Protein AF-A0A388Q684-F1 (afdb_monomer_lite)

Foldseek 3Di:
DVVVLVVVCVVCVVVPDQRADEDEDAAPDCVQQVDADPVRHGPNDDPDDPVPHHYPVNVVVQVVVCVVVSHRYHYPDPVSVVLVVCCVPPVPVSVVVVLVVLCPDDPRPSVDPPPPPDDPDDDDDDDDDDDDD

Radius of gyration: 22.92 Å; chains: 1; bounding box: 48×56×53 Å

Sequence (133 aa):
MQGFLESLRIELLEEGVNVMWVSPGFVASNIRNTALSADGSAQTETPLNESKLMSAEECARRILKAIAQRKRTVIMTTQGKLTVWMNKFFPGWVDRQVYKHFANEADSPLKKSTITTNDQQTNTPSYIFSRRV

pLDDT: mean 72.95, std 19.44, range [30.12, 96.0]

Secondary structure (DSSP, 8-state):
-HHHHHHHHHHTGGGTPPP-EEE--SEE-GGGTTPBPTTS-B--S-SS-GGGPEEHHHHHHHHHHHHHTT-SEEE--HHHHHHHHHHHH-HHHHHHHHHHHHHTSTT-TTS----------------------

Structure (mmCIF, N/CA/C/O backbone):
data_AF-A0A388Q684-F1
#
_entry.id   AF-A0A388Q684-F1
#
loop_
_atom_site.group_PDB
_atom_site.id
_atom_site.type_symbol
_atom_site.label_atom_id
_atom_site.label_alt_id
_atom_site.label_comp_id
_atom_site.label_asym_id
_atom_site.label_entity_id
_atom_site.label_seq_id
_atom_site.pdbx_PDB_ins_code
_atom_site.Cartn_x
_atom_site.Cartn_y
_atom_site.Cartn_z
_atom_site.occupancy
_atom_site.B_iso_or_equiv
_atom_site.auth_seq_id
_atom_site.auth_comp_id
_atom_site.auth_asym_id
_atom_site.auth_atom_id
_atom_site.pdbx_PDB_model_num
ATOM 1 N N . MET A 1 1 ? 3.019 -11.690 3.869 1.00 75.12 1 MET A N 1
ATOM 2 C CA . MET A 1 1 ? 2.859 -10.456 4.676 1.00 75.12 1 MET A CA 1
ATOM 3 C C . MET A 1 1 ? 1.408 -10.105 4.972 1.00 75.12 1 MET A C 1
ATOM 5 O O . MET A 1 1 ? 1.124 -9.794 6.116 1.00 75.12 1 MET A O 1
ATOM 9 N N . GLN A 1 2 ? 0.478 -10.204 4.013 1.00 84.38 2 GLN A N 1
ATOM 10 C CA . GLN A 1 2 ? -0.927 -9.836 4.250 1.00 84.38 2 GLN A CA 1
ATOM 11 C C . GLN A 1 2 ? -1.591 -10.598 5.415 1.00 84.38 2 GLN A C 1
ATOM 13 O O . GLN A 1 2 ? -2.204 -9.962 6.258 1.00 84.38 2 GLN A O 1
ATOM 18 N N . GLY A 1 3 ? -1.419 -11.923 5.515 1.00 89.38 3 GLY A N 1
ATOM 19 C CA . GLY A 1 3 ? -2.030 -12.718 6.595 1.00 89.38 3 GLY A CA 1
ATOM 20 C C . GLY A 1 3 ? -1.621 -12.278 8.006 1.00 89.38 3 GLY A C 1
ATOM 21 O O . GLY A 1 3 ? -2.477 -12.120 8.864 1.00 89.38 3 GLY A O 1
ATOM 22 N N . PHE A 1 4 ? -0.335 -11.983 8.219 1.00 93.19 4 PHE A N 1
ATOM 23 C CA . PHE A 1 4 ? 0.166 -11.472 9.500 1.00 93.19 4 PHE A CA 1
ATOM 24 C C . PHE A 1 4 ? -0.487 -10.137 9.888 1.00 93.19 4 PHE A C 1
ATOM 26 O O . PHE A 1 4 ? -0.955 -9.974 11.009 1.00 93.19 4 PHE A O 1
ATOM 33 N N . LEU A 1 5 ? -0.569 -9.198 8.939 1.00 93.38 5 LEU A N 1
ATOM 34 C CA . LEU A 1 5 ? -1.172 -7.886 9.184 1.00 93.38 5 LEU A CA 1
ATOM 35 C C . LEU A 1 5 ? -2.682 -7.972 9.428 1.00 93.38 5 LEU A C 1
ATOM 37 O O . LEU A 1 5 ? -3.230 -7.140 10.143 1.00 93.38 5 LEU A O 1
ATOM 41 N N . GLU A 1 6 ? -3.359 -8.967 8.854 1.00 91.44 6 GLU A N 1
ATOM 42 C CA . GLU A 1 6 ? -4.771 -9.212 9.145 1.00 91.44 6 GLU A CA 1
ATOM 43 C C . GLU A 1 6 ? -4.994 -9.744 10.553 1.00 91.44 6 GLU A C 1
ATOM 45 O O . GLU A 1 6 ? -5.899 -9.250 11.222 1.00 91.44 6 GLU A O 1
ATOM 50 N N . SER A 1 7 ? -4.167 -10.685 11.017 1.00 94.69 7 SER A N 1
ATOM 51 C CA . SER A 1 7 ? -4.227 -11.173 12.398 1.00 94.69 7 SER A CA 1
ATOM 52 C C . SER A 1 7 ? -3.968 -10.043 13.394 1.00 94.69 7 SER A C 1
ATOM 54 O O . SER A 1 7 ? -4.812 -9.779 14.245 1.00 94.69 7 SER A O 1
ATOM 56 N N . LEU A 1 8 ? -2.880 -9.287 13.203 1.00 94.19 8 LEU A N 1
ATOM 57 C CA . LEU A 1 8 ? -2.513 -8.167 14.077 1.00 94.19 8 LEU A CA 1
ATOM 58 C C . LEU A 1 8 ? -3.618 -7.101 14.159 1.00 94.19 8 LEU A C 1
ATOM 60 O O . LEU A 1 8 ? -3.862 -6.504 15.202 1.00 94.19 8 LEU A O 1
ATOM 64 N N . ARG A 1 9 ? -4.325 -6.857 13.053 1.00 93.75 9 ARG A N 1
ATOM 65 C CA . ARG A 1 9 ? -5.438 -5.903 13.020 1.00 93.75 9 ARG A CA 1
ATOM 66 C C . ARG A 1 9 ? -6.650 -6.375 13.827 1.00 93.75 9 ARG A C 1
ATOM 68 O O . ARG A 1 9 ? -7.402 -5.532 14.303 1.00 93.75 9 ARG A O 1
ATOM 75 N N . ILE A 1 10 ? -6.881 -7.685 13.913 1.00 93.38 10 ILE A N 1
ATOM 76 C CA . ILE A 1 10 ? -7.950 -8.252 14.743 1.00 93.38 10 ILE A CA 1
ATOM 77 C C . ILE A 1 10 ? -7.553 -8.206 16.218 1.00 93.38 10 ILE A C 1
ATOM 79 O O . ILE A 1 10 ? -8.378 -7.818 17.037 1.00 93.38 10 ILE A O 1
ATOM 83 N N . GLU A 1 11 ? -6.298 -8.524 16.538 1.00 96.00 11 GLU A N 1
ATOM 84 C CA . GLU A 1 11 ? -5.767 -8.436 17.905 1.00 96.00 11 GLU A CA 1
ATOM 85 C C . GLU A 1 11 ? -5.900 -7.016 18.476 1.00 96.00 11 GLU A C 1
ATOM 87 O O . GLU A 1 11 ? -6.347 -6.847 19.604 1.00 96.00 11 GLU A O 1
ATOM 92 N N . LEU A 1 12 ? -5.616 -5.993 17.666 1.00 95.44 12 LEU A N 1
ATOM 93 C CA . LEU A 1 12 ? -5.642 -4.587 18.083 1.00 95.44 12 LEU A CA 1
ATOM 94 C C . LEU A 1 12 ? -6.997 -3.878 17.872 1.00 95.44 12 LEU A C 1
ATOM 96 O O . LEU A 1 12 ? -7.066 -2.648 17.961 1.00 95.44 12 LEU A O 1
ATOM 100 N N . LEU A 1 13 ? -8.071 -4.611 17.547 1.00 90.88 13 LEU A N 1
ATOM 101 C CA . LEU A 1 13 ? -9.359 -4.022 17.149 1.00 90.88 13 LEU A CA 1
ATOM 102 C C . LEU A 1 13 ? -9.961 -3.121 18.241 1.00 90.88 13 LEU A C 1
ATOM 104 O O . LEU A 1 13 ? -10.449 -2.032 17.935 1.00 90.88 13 LEU A O 1
ATOM 108 N N . GLU A 1 14 ? -9.875 -3.554 19.498 1.00 93.50 14 GLU A N 1
ATOM 109 C CA . GLU A 1 14 ? -10.429 -2.847 20.662 1.00 93.50 14 GLU A CA 1
ATOM 110 C C . GLU A 1 14 ? -9.474 -1.777 21.227 1.00 93.50 14 GLU A C 1
ATOM 112 O O . GLU A 1 14 ? -9.883 -0.908 21.992 1.00 93.50 14 GLU A O 1
ATOM 117 N N . GLU A 1 15 ? -8.202 -1.778 20.814 1.00 94.69 15 GLU A N 1
ATOM 118 C CA . GLU A 1 15 ? -7.180 -0.830 21.291 1.00 94.69 15 GLU A CA 1
ATOM 119 C C . GLU A 1 15 ? -7.192 0.503 20.521 1.00 94.69 15 GLU A C 1
ATOM 121 O O . GLU A 1 15 ? -6.416 1.419 20.797 1.00 94.69 15 GLU A O 1
ATOM 126 N N . GLY A 1 16 ? -8.056 0.630 19.510 1.00 90.38 16 GLY A N 1
ATOM 127 C CA . GLY A 1 16 ? -8.165 1.837 18.690 1.00 90.38 16 GLY A CA 1
ATOM 128 C C . GLY A 1 16 ? -6.975 2.077 17.750 1.00 90.38 16 GLY A C 1
ATOM 129 O O . GLY A 1 16 ? -6.916 3.137 17.106 1.00 90.38 16 GLY A O 1
ATOM 130 N N . VAL A 1 17 ? -6.062 1.108 17.625 1.00 94.12 17 VAL A N 1
ATOM 131 C CA . VAL A 1 17 ? -4.884 1.155 16.748 1.00 94.12 17 VAL A CA 1
ATOM 132 C C . VAL A 1 17 ? -5.277 0.816 15.307 1.00 94.12 17 VAL A C 1
ATOM 134 O O . VAL A 1 17 ? -5.986 -0.150 15.032 1.00 94.12 17 VAL A O 1
ATOM 137 N N . ASN A 1 18 ? -4.808 1.615 14.343 1.00 94.50 18 ASN A N 1
ATOM 138 C CA . ASN A 1 18 ? -5.039 1.356 12.923 1.00 94.50 18 ASN A CA 1
ATOM 139 C C . ASN A 1 18 ? -3.835 0.649 12.294 1.00 94.50 18 ASN A C 1
ATOM 141 O O . ASN A 1 18 ? -2.759 1.228 12.174 1.00 94.50 18 ASN A O 1
ATOM 145 N N . VAL A 1 19 ? -4.049 -0.581 11.833 1.00 94.38 19 VAL A N 1
ATOM 146 C CA . VAL A 1 19 ? -3.077 -1.318 11.020 1.00 94.38 19 VAL A CA 1
ATOM 147 C C . VAL A 1 19 ? -3.438 -1.142 9.545 1.00 94.38 19 VAL A C 1
ATOM 149 O O . VAL A 1 19 ? 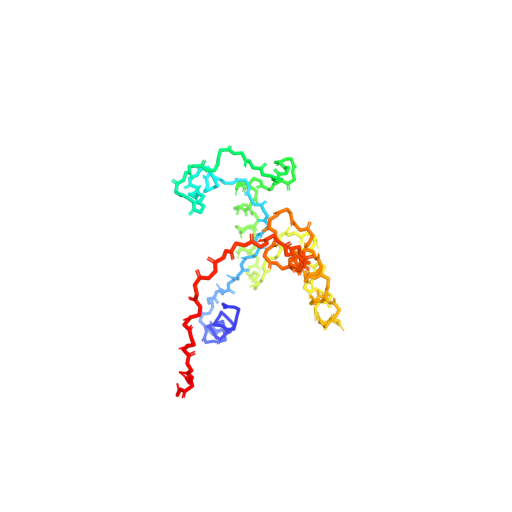-4.515 -1.557 9.107 1.00 94.38 19 VAL A O 1
ATOM 152 N N . MET A 1 20 ? -2.534 -0.529 8.780 1.00 93.88 20 MET A N 1
ATOM 153 C CA . MET A 1 20 ? -2.690 -0.275 7.347 1.00 93.88 20 MET A CA 1
ATOM 154 C C . MET A 1 20 ? -1.516 -0.872 6.574 1.00 93.88 20 MET A C 1
ATOM 156 O O . MET A 1 20 ? -0.363 -0.649 6.938 1.00 93.88 20 MET A O 1
ATOM 160 N N . TRP A 1 21 ? -1.790 -1.548 5.454 1.00 92.75 21 TRP A N 1
ATOM 161 C CA . TRP A 1 21 ? -0.745 -1.884 4.484 1.00 92.75 21 TRP A CA 1
ATOM 162 C C . TRP A 1 21 ? -0.881 -1.081 3.196 1.00 92.75 21 TRP A C 1
ATOM 164 O O . TRP A 1 21 ? -1.979 -0.761 2.721 1.00 92.75 21 TRP A O 1
ATOM 174 N N . VAL A 1 22 ? 0.273 -0.781 2.610 1.00 91.31 22 VAL A N 1
ATOM 175 C CA . VAL A 1 22 ? 0.393 0.049 1.419 1.00 91.31 22 VAL A CA 1
ATOM 176 C C . VAL A 1 22 ? 1.115 -0.740 0.338 1.00 91.31 22 VAL A C 1
ATOM 178 O O . VAL A 1 22 ? 2.188 -1.290 0.563 1.00 91.31 22 VAL A O 1
ATOM 181 N N . SER A 1 23 ? 0.519 -0.776 -0.848 1.00 89.62 23 SER A N 1
ATOM 182 C CA . SER A 1 23 ? 1.082 -1.377 -2.055 1.00 89.62 23 SER A CA 1
ATOM 183 C C . SER A 1 23 ? 1.247 -0.275 -3.107 1.00 89.62 23 SER A C 1
ATOM 185 O O . SER A 1 23 ? 0.331 -0.039 -3.913 1.00 89.62 23 SER A O 1
ATOM 187 N N . PRO A 1 24 ? 2.363 0.478 -3.058 1.00 87.25 24 PRO A N 1
ATOM 188 C CA . PRO A 1 24 ? 2.665 1.475 -4.071 1.00 87.25 24 PRO A CA 1
ATOM 189 C C . PRO A 1 24 ? 3.030 0.793 -5.397 1.00 87.25 24 PRO A C 1
ATOM 191 O O . PRO A 1 24 ? 3.395 -0.380 -5.439 1.00 87.25 24 PRO A O 1
ATOM 194 N N . GLY A 1 25 ? 2.896 1.537 -6.495 1.00 81.50 25 GLY A N 1
ATOM 195 C CA . GLY A 1 25 ? 3.428 1.117 -7.792 1.00 81.50 25 GLY A CA 1
ATOM 196 C C . GLY A 1 25 ? 4.925 1.368 -7.902 1.00 81.50 25 GLY A C 1
ATOM 197 O O . GLY A 1 25 ? 5.616 1.555 -6.903 1.00 81.50 25 GLY A O 1
ATOM 198 N N . PHE A 1 26 ? 5.419 1.460 -9.135 1.00 81.06 26 PHE A N 1
ATOM 199 C CA . PHE A 1 26 ? 6.773 1.940 -9.362 1.00 81.06 26 PHE A CA 1
ATOM 200 C C . PHE A 1 26 ? 6.893 3.410 -8.920 1.00 81.06 26 PHE A C 1
ATOM 202 O O . PHE A 1 26 ? 6.277 4.306 -9.500 1.00 81.06 26 PHE A O 1
ATOM 209 N N . VAL A 1 27 ? 7.680 3.634 -7.867 1.00 81.56 27 VAL A N 1
ATOM 210 C CA . VAL A 1 27 ? 8.023 4.964 -7.349 1.00 81.56 27 VAL A CA 1
ATOM 211 C C . VAL A 1 27 ? 9.402 5.353 -7.876 1.00 81.56 27 VAL A C 1
ATOM 213 O O . VAL A 1 27 ? 10.296 4.506 -7.921 1.00 81.56 27 VAL A O 1
ATOM 216 N N . ALA A 1 28 ? 9.571 6.603 -8.294 1.00 78.00 28 ALA A N 1
ATOM 217 C CA . ALA A 1 28 ? 10.868 7.197 -8.587 1.00 78.00 28 ALA A CA 1
ATOM 218 C C . ALA A 1 28 ? 11.565 7.507 -7.253 1.00 78.00 28 ALA A C 1
ATOM 220 O O . ALA A 1 28 ? 11.307 8.533 -6.628 1.00 78.00 28 ALA A O 1
ATOM 221 N N . SER A 1 29 ? 12.379 6.570 -6.765 1.00 74.00 29 SER A N 1
ATOM 222 C CA . SER A 1 29 ? 13.218 6.755 -5.579 1.00 74.00 29 SER A CA 1
ATOM 223 C C . SER A 1 29 ? 14.672 6.423 -5.901 1.00 74.00 29 SER A C 1
ATOM 225 O O . SER A 1 29 ? 14.954 5.644 -6.814 1.00 74.00 29 SER A O 1
ATOM 227 N N . ASN A 1 30 ? 15.596 6.979 -5.113 1.00 69.19 30 ASN A N 1
ATOM 228 C CA . ASN A 1 30 ? 17.038 6.811 -5.318 1.00 69.19 30 ASN A CA 1
ATOM 229 C C . ASN A 1 30 ? 17.539 5.367 -5.093 1.00 69.19 30 ASN A C 1
ATOM 231 O O . ASN A 1 30 ? 18.678 5.048 -5.408 1.00 69.19 30 ASN A O 1
ATOM 235 N N . ILE A 1 31 ? 16.686 4.468 -4.584 1.00 66.81 31 ILE A N 1
ATOM 236 C CA . ILE A 1 31 ? 17.051 3.078 -4.267 1.00 66.81 31 ILE A CA 1
ATOM 237 C C . ILE A 1 31 ? 17.527 2.304 -5.505 1.00 66.81 31 ILE A C 1
ATOM 239 O O . ILE A 1 31 ? 18.348 1.403 -5.376 1.00 66.81 31 ILE A O 1
ATOM 243 N N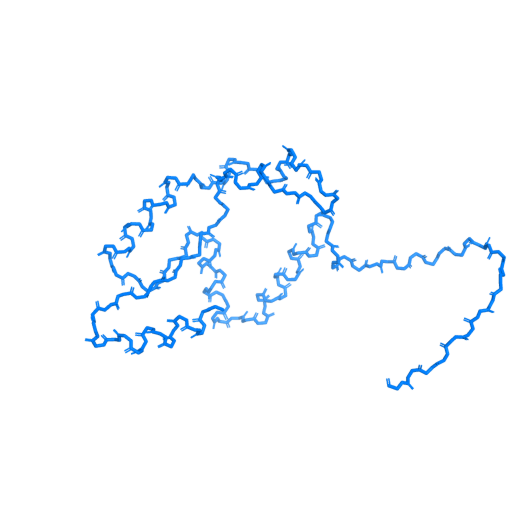 . ARG A 1 32 ? 17.042 2.655 -6.703 1.00 57.81 32 ARG A N 1
ATOM 244 C CA . ARG A 1 32 ? 17.413 1.966 -7.951 1.00 57.81 32 ARG A CA 1
ATOM 245 C C . ARG A 1 32 ? 18.791 2.354 -8.476 1.00 57.81 32 ARG A C 1
ATOM 247 O O . ARG A 1 32 ? 19.454 1.500 -9.036 1.00 57.81 32 ARG A O 1
ATOM 254 N N . ASN A 1 33 ? 19.232 3.585 -8.224 1.00 56.66 33 ASN A N 1
ATOM 255 C CA . ASN A 1 33 ? 20.580 4.044 -8.569 1.00 56.66 33 ASN A CA 1
ATOM 256 C C . ASN A 1 33 ? 21.646 3.399 -7.662 1.00 56.66 33 ASN A C 1
ATOM 258 O O . ASN A 1 33 ? 22.797 3.220 -8.034 1.00 56.66 33 ASN A O 1
ATOM 262 N N . THR A 1 34 ? 21.242 3.011 -6.451 1.00 57.91 34 THR A N 1
ATOM 263 C CA . THR A 1 34 ? 22.092 2.301 -5.487 1.00 57.91 34 THR A CA 1
ATOM 264 C C . THR A 1 34 ? 21.924 0.781 -5.530 1.00 57.91 34 THR A C 1
ATOM 266 O O . THR A 1 34 ? 22.569 0.081 -4.753 1.00 57.91 34 THR A O 1
ATOM 269 N N . ALA A 1 35 ? 21.024 0.260 -6.372 1.00 58.94 35 ALA A N 1
ATOM 270 C CA . ALA A 1 35 ? 20.808 -1.173 -6.486 1.00 58.94 35 ALA A CA 1
ATOM 271 C C . ALA A 1 35 ? 21.967 -1.789 -7.274 1.00 58.94 35 ALA A C 1
ATOM 273 O O . ALA A 1 35 ? 22.251 -1.395 -8.404 1.00 58.94 35 ALA A O 1
ATOM 274 N N . LEU A 1 36 ? 22.636 -2.749 -6.644 1.00 57.81 36 LEU A N 1
ATOM 275 C CA . LEU A 1 36 ? 23.680 -3.529 -7.286 1.00 57.81 36 LEU A CA 1
ATOM 276 C C . LEU A 1 36 ? 23.033 -4.531 -8.246 1.00 57.81 36 LEU A C 1
ATOM 278 O O . LEU A 1 36 ? 22.071 -5.217 -7.887 1.00 57.81 36 LEU A O 1
ATOM 282 N N . SER A 1 37 ? 23.572 -4.611 -9.454 1.00 61.88 37 SER A N 1
ATOM 283 C CA . SER A 1 37 ? 23.265 -5.641 -10.439 1.00 61.88 37 SER A CA 1
ATOM 284 C C . SER A 1 37 ? 23.721 -7.017 -9.950 1.00 61.88 37 SER A C 1
ATOM 286 O O . SER A 1 37 ? 24.429 -7.141 -8.949 1.00 61.88 37 SER A O 1
ATOM 288 N N . ALA A 1 38 ? 23.306 -8.081 -10.643 1.00 62.84 38 ALA A N 1
ATOM 289 C CA . ALA A 1 38 ? 23.650 -9.459 -10.274 1.00 62.84 38 ALA A CA 1
ATOM 290 C C . ALA A 1 38 ? 25.172 -9.719 -10.204 1.00 62.84 38 ALA A C 1
ATOM 292 O O . ALA A 1 38 ? 25.608 -10.661 -9.547 1.00 62.84 38 ALA A O 1
ATOM 293 N N . ASP A 1 39 ? 25.966 -8.873 -10.859 1.00 65.19 39 ASP A N 1
ATOM 294 C CA . ASP A 1 39 ? 27.428 -8.871 -10.883 1.00 65.19 39 ASP A CA 1
ATOM 295 C C . ASP A 1 39 ? 28.069 -7.880 -9.887 1.00 65.19 39 ASP A C 1
ATOM 297 O O . ASP A 1 39 ? 29.292 -7.761 -9.834 1.00 65.19 39 ASP A O 1
ATOM 301 N N . GLY A 1 40 ? 27.272 -7.168 -9.083 1.00 61.59 40 GLY A N 1
ATOM 302 C CA . GLY A 1 40 ? 27.757 -6.153 -8.148 1.00 61.59 40 GLY A CA 1
ATOM 303 C C . GLY A 1 40 ? 28.095 -4.803 -8.792 1.00 61.59 40 GLY A C 1
ATOM 304 O O . GLY A 1 40 ? 28.605 -3.925 -8.098 1.00 61.59 40 GLY A O 1
ATOM 305 N N . SER A 1 41 ? 27.826 -4.609 -10.087 1.00 63.16 41 SER A N 1
ATOM 306 C CA . SER A 1 41 ? 27.960 -3.303 -10.741 1.00 63.16 41 SER A CA 1
ATOM 307 C C . SER A 1 41 ? 26.763 -2.399 -10.416 1.00 63.16 41 SER A C 1
ATOM 309 O O . SER A 1 41 ? 25.679 -2.876 -10.082 1.00 63.16 41 SER A O 1
ATOM 311 N N . ALA A 1 42 ? 26.941 -1.077 -10.451 1.00 59.53 42 ALA A N 1
ATOM 312 C CA . ALA A 1 42 ? 25.817 -0.156 -10.297 1.00 59.53 42 ALA A CA 1
ATOM 313 C C . ALA A 1 42 ? 24.933 -0.222 -11.552 1.00 59.53 42 ALA A C 1
ATOM 315 O O . ALA A 1 42 ? 25.426 -0.047 -12.667 1.00 59.53 42 ALA A O 1
ATOM 316 N N . GLN A 1 43 ? 23.632 -0.462 -11.381 1.00 57.22 43 GLN A N 1
ATOM 317 C CA . GLN A 1 43 ? 22.683 -0.443 -12.492 1.00 57.22 43 GLN A CA 1
ATOM 318 C C . GLN A 1 43 ? 22.427 1.013 -12.925 1.00 57.22 43 GLN A C 1
ATOM 320 O O . GLN A 1 43 ? 21.573 1.695 -12.364 1.00 57.22 43 GLN A O 1
ATOM 325 N N . THR A 1 44 ? 23.183 1.501 -13.912 1.00 53.28 44 THR A N 1
ATOM 326 C CA . THR A 1 44 ? 23.170 2.921 -14.323 1.00 53.28 44 THR A CA 1
ATOM 327 C C . THR A 1 44 ? 21.937 3.319 -15.142 1.00 53.28 44 THR A C 1
ATOM 329 O O . THR A 1 44 ? 21.543 4.482 -15.104 1.00 53.28 44 THR A O 1
ATOM 332 N N . GLU A 1 45 ? 21.299 2.389 -15.866 1.00 53.59 45 GLU A N 1
ATOM 333 C CA . GLU A 1 45 ? 20.148 2.707 -16.726 1.00 53.59 45 GLU A CA 1
ATOM 334 C C . GLU A 1 45 ? 18.882 1.918 -16.374 1.00 53.59 45 GLU A C 1
ATOM 336 O O . GLU A 1 45 ? 18.876 0.688 -16.238 1.00 53.59 45 GLU A O 1
ATOM 341 N N . THR A 1 46 ? 17.781 2.660 -16.231 1.00 53.09 46 THR A N 1
ATOM 342 C CA . THR A 1 46 ? 16.463 2.127 -15.893 1.00 53.09 46 THR A CA 1
ATOM 343 C C . THR A 1 46 ? 15.771 1.612 -17.165 1.00 53.09 46 THR A C 1
ATOM 345 O O . THR A 1 46 ? 15.437 2.415 -18.033 1.00 53.09 46 THR A O 1
ATOM 348 N N . PRO A 1 47 ? 15.430 0.313 -17.286 1.00 54.78 47 PRO A N 1
ATOM 349 C CA . PRO A 1 47 ? 14.642 -0.186 -18.422 1.00 54.78 47 PRO A CA 1
ATOM 350 C C . PRO A 1 47 ? 13.169 0.272 -18.378 1.00 54.78 47 PRO A C 1
ATOM 352 O O . PRO A 1 47 ? 12.406 0.051 -19.319 1.00 54.78 47 PRO A O 1
ATOM 355 N N . LEU A 1 48 ? 12.741 0.904 -17.278 1.00 58.41 48 LEU A N 1
ATOM 356 C CA . LEU A 1 48 ? 11.401 1.459 -17.114 1.00 58.41 48 LEU A CA 1
ATOM 357 C C . LEU A 1 48 ? 11.351 2.924 -17.540 1.00 58.41 48 LEU A C 1
ATOM 359 O O . LEU A 1 48 ? 12.167 3.740 -17.131 1.00 58.41 48 LEU A O 1
ATOM 363 N N . ASN A 1 49 ? 10.306 3.267 -18.289 1.00 61.03 49 ASN A N 1
ATOM 364 C CA . ASN A 1 49 ? 10.045 4.636 -18.707 1.00 61.03 49 ASN A CA 1
ATOM 365 C C . ASN A 1 49 ? 9.729 5.527 -17.489 1.00 61.03 49 ASN A C 1
ATOM 367 O O . ASN A 1 49 ? 8.648 5.422 -16.899 1.00 61.03 49 ASN A O 1
ATOM 371 N N . GLU A 1 50 ? 10.666 6.408 -17.134 1.00 62.47 50 GLU A N 1
ATOM 372 C CA . GLU A 1 50 ? 10.596 7.269 -15.946 1.00 62.47 50 GLU A CA 1
ATOM 373 C C . GLU A 1 50 ? 9.356 8.171 -15.918 1.00 62.47 50 GLU A C 1
ATOM 375 O O . GLU A 1 50 ? 8.811 8.437 -14.848 1.00 62.47 50 GLU A O 1
ATOM 380 N N . SER A 1 51 ? 8.819 8.539 -17.088 1.00 62.44 51 SER A N 1
ATOM 381 C CA . SER A 1 51 ? 7.592 9.344 -17.203 1.00 62.44 51 SER A CA 1
ATOM 382 C C . SER A 1 51 ? 6.340 8.677 -16.613 1.00 62.44 51 SER A C 1
ATOM 384 O O . SER A 1 51 ? 5.344 9.349 -16.350 1.00 62.44 51 SER A O 1
ATOM 386 N N . LYS A 1 52 ? 6.366 7.354 -16.394 1.00 67.94 52 LYS A N 1
ATOM 387 C CA . LYS A 1 52 ? 5.255 6.588 -15.803 1.00 67.94 52 LYS A CA 1
ATOM 388 C C . LYS A 1 52 ? 5.416 6.344 -14.300 1.00 67.94 52 LYS A C 1
ATOM 390 O O . LYS A 1 52 ? 4.549 5.707 -13.697 1.00 67.94 52 LYS A O 1
ATOM 395 N N . LEU A 1 53 ? 6.510 6.809 -13.696 1.00 75.88 53 LEU A N 1
ATOM 396 C CA . LEU A 1 53 ? 6.797 6.608 -12.279 1.00 75.88 53 LEU A CA 1
ATOM 397 C C . LEU A 1 53 ? 6.078 7.649 -11.415 1.00 75.88 53 LEU A C 1
ATOM 399 O O . LEU A 1 53 ? 5.959 8.818 -11.768 1.00 75.88 53 LEU A O 1
ATOM 403 N N . MET A 1 54 ? 5.608 7.223 -10.243 1.00 84.12 54 MET A N 1
ATOM 404 C CA . MET A 1 54 ? 5.093 8.143 -9.227 1.00 84.12 54 MET A CA 1
ATOM 405 C C . MET A 1 54 ? 6.263 8.764 -8.464 1.00 84.12 54 MET A C 1
ATOM 407 O O . MET A 1 54 ? 7.166 8.033 -8.063 1.00 84.12 54 MET A O 1
ATOM 411 N N . SER A 1 55 ? 6.243 10.071 -8.203 1.00 86.81 55 SER A N 1
ATOM 412 C CA . SER A 1 55 ? 7.258 10.682 -7.336 1.00 86.81 55 SER A CA 1
ATOM 413 C C . SER A 1 55 ? 7.148 10.163 -5.894 1.00 86.81 55 SER A C 1
ATOM 415 O O . SER A 1 55 ? 6.076 9.731 -5.444 1.00 86.81 55 SER A O 1
ATOM 417 N N . ALA A 1 56 ? 8.254 10.195 -5.152 1.00 87.75 56 ALA A N 1
ATOM 418 C CA . ALA A 1 56 ? 8.266 9.788 -3.749 1.00 87.75 56 ALA A CA 1
ATOM 419 C C . ALA A 1 56 ? 7.352 10.678 -2.886 1.00 87.75 56 ALA A C 1
ATOM 421 O O . ALA A 1 56 ? 6.652 10.178 -2.004 1.00 87.75 56 ALA A O 1
ATOM 422 N N . GLU A 1 57 ? 7.286 11.973 -3.193 1.00 88.44 57 GLU A N 1
ATOM 423 C CA . GLU A 1 57 ? 6.449 12.965 -2.515 1.00 88.44 57 GLU A CA 1
ATOM 424 C C . GLU A 1 57 ? 4.962 12.654 -2.697 1.00 88.44 57 GLU A C 1
ATOM 426 O O . GLU A 1 57 ? 4.197 12.652 -1.730 1.00 88.44 57 GLU A O 1
ATOM 431 N N . GLU A 1 58 ? 4.535 12.332 -3.922 1.00 88.75 58 GLU A N 1
ATOM 432 C CA . GLU A 1 58 ? 3.142 11.969 -4.187 1.00 88.75 58 GLU A CA 1
ATOM 433 C C . GLU A 1 58 ? 2.772 10.643 -3.507 1.00 88.75 58 GLU A C 1
ATOM 435 O O . GLU A 1 58 ? 1.668 10.512 -2.965 1.00 88.75 58 GLU A O 1
ATOM 440 N N . CYS A 1 59 ? 3.694 9.675 -3.469 1.00 90.12 59 CYS A N 1
ATOM 441 C CA . CYS A 1 59 ? 3.516 8.441 -2.706 1.00 90.12 59 CYS A CA 1
ATOM 442 C C . CYS A 1 59 ? 3.302 8.747 -1.213 1.00 90.12 59 CYS A C 1
ATOM 444 O O . CYS A 1 59 ? 2.292 8.333 -0.635 1.00 90.12 59 CYS A O 1
ATOM 446 N N . ALA A 1 60 ? 4.183 9.549 -0.607 1.00 91.50 60 ALA A N 1
ATOM 447 C CA . ALA A 1 60 ? 4.095 9.946 0.797 1.00 91.50 60 ALA A CA 1
ATOM 448 C C . ALA A 1 60 ? 2.782 10.682 1.110 1.00 91.50 60 ALA A C 1
ATOM 450 O O . ALA A 1 60 ? 2.083 10.346 2.070 1.00 91.50 60 ALA A O 1
ATOM 451 N N . ARG A 1 61 ? 2.372 11.625 0.254 1.00 94.00 61 ARG A N 1
ATOM 452 C CA . ARG A 1 61 ? 1.116 12.373 0.407 1.00 94.00 61 ARG A CA 1
ATOM 453 C C . ARG A 1 61 ? -0.110 11.457 0.380 1.00 94.00 61 ARG A C 1
ATOM 455 O O . ARG A 1 61 ? -1.047 11.642 1.161 1.00 94.00 61 ARG A O 1
ATOM 462 N N . ARG A 1 62 ? -0.118 10.446 -0.495 1.00 93.00 62 ARG A N 1
ATOM 463 C CA . ARG A 1 62 ? -1.194 9.440 -0.554 1.00 93.00 62 ARG A CA 1
ATOM 464 C C . ARG A 1 62 ? -1.250 8.586 0.708 1.00 93.00 62 ARG A C 1
ATOM 466 O O . ARG A 1 62 ? -2.355 8.299 1.170 1.00 93.00 62 ARG A O 1
ATOM 473 N N . ILE A 1 63 ? -0.097 8.206 1.259 1.00 94.19 63 ILE A N 1
ATOM 474 C CA . ILE A 1 63 ? -0.009 7.453 2.519 1.00 94.19 63 ILE A CA 1
ATOM 475 C C . ILE A 1 63 ? -0.568 8.292 3.666 1.00 94.19 63 ILE A C 1
ATOM 477 O O . ILE A 1 63 ? -1.484 7.837 4.345 1.00 94.19 63 ILE A O 1
ATOM 481 N N . LEU A 1 64 ? -0.107 9.535 3.826 1.00 95.62 64 LEU A N 1
ATOM 482 C CA . LEU A 1 64 ? -0.584 10.447 4.873 1.00 95.62 64 LEU A CA 1
ATOM 483 C C . LEU A 1 64 ? -2.102 10.640 4.822 1.00 95.62 64 LEU A C 1
ATOM 485 O O . LEU A 1 64 ? -2.790 10.508 5.835 1.00 95.62 64 LEU A O 1
ATOM 489 N N . LYS A 1 65 ? -2.652 10.867 3.624 1.00 95.69 65 LYS A N 1
ATOM 490 C CA . LYS A 1 65 ? -4.104 10.974 3.439 1.00 95.69 65 LYS A CA 1
ATOM 491 C C . LYS A 1 65 ? -4.836 9.687 3.832 1.00 95.69 65 LYS A C 1
ATOM 493 O O . LYS A 1 65 ? -5.943 9.752 4.359 1.00 95.69 65 LYS A O 1
ATOM 498 N N . ALA A 1 66 ? -4.258 8.521 3.558 1.00 94.62 66 ALA A N 1
ATOM 499 C CA . ALA A 1 66 ? -4.864 7.242 3.907 1.00 94.62 66 ALA A CA 1
ATOM 500 C C . ALA A 1 66 ? -4.815 6.946 5.413 1.00 94.62 66 ALA A C 1
ATOM 502 O O . ALA A 1 66 ? -5.802 6.430 5.938 1.00 94.62 66 ALA A O 1
ATOM 503 N N . ILE A 1 67 ? -3.732 7.339 6.095 1.00 94.88 67 ILE A N 1
ATOM 504 C CA . ILE A 1 67 ? -3.606 7.279 7.559 1.00 94.88 67 ILE A CA 1
ATOM 505 C C . ILE A 1 67 ? -4.706 8.122 8.208 1.00 94.88 67 ILE A C 1
ATOM 507 O O . ILE A 1 67 ? -5.450 7.621 9.047 1.00 94.88 67 ILE A O 1
ATOM 511 N N . ALA A 1 68 ? -4.878 9.372 7.761 1.00 95.44 68 ALA A N 1
ATOM 512 C CA . ALA A 1 68 ? -5.925 10.261 8.273 1.00 95.44 68 ALA A CA 1
ATOM 513 C C . ALA A 1 68 ? -7.343 9.687 8.082 1.00 95.44 68 ALA A C 1
ATOM 515 O O . ALA A 1 68 ? -8.236 9.933 8.884 1.00 95.44 68 ALA A O 1
ATOM 516 N N . GLN A 1 69 ? -7.546 8.890 7.031 1.00 95.19 69 GLN A N 1
ATOM 517 C CA . GLN A 1 69 ? -8.811 8.214 6.729 1.00 95.19 69 GLN A CA 1
ATOM 518 C C . GLN A 1 69 ? -8.931 6.823 7.379 1.00 95.19 69 GLN A C 1
ATOM 520 O O . GLN A 1 69 ? -9.898 6.119 7.095 1.00 95.19 69 GLN A O 1
ATOM 525 N N . ARG A 1 70 ? -7.951 6.403 8.199 1.00 92.81 70 ARG A N 1
ATOM 526 C CA . ARG A 1 70 ? -7.854 5.071 8.828 1.00 92.81 70 ARG A CA 1
ATOM 527 C C . ARG A 1 70 ? -8.116 3.918 7.853 1.00 92.81 70 ARG A C 1
ATOM 529 O O . ARG A 1 70 ? -8.802 2.944 8.170 1.00 92.81 70 ARG A O 1
ATOM 536 N N . LYS A 1 71 ? -7.594 4.022 6.627 1.00 92.94 71 LYS A N 1
ATOM 537 C CA . LYS A 1 71 ? -7.795 2.970 5.622 1.00 92.94 71 LYS A CA 1
ATOM 538 C C . LYS A 1 71 ? -7.103 1.684 6.046 1.00 92.94 71 LYS A C 1
ATOM 540 O O . LYS A 1 71 ? -5.989 1.705 6.540 1.00 92.94 71 LYS A O 1
ATOM 545 N N . ARG A 1 72 ? -7.731 0.548 5.752 1.00 90.56 72 ARG A N 1
ATOM 546 C CA . ARG A 1 72 ? -7.108 -0.775 5.919 1.00 90.56 72 ARG A CA 1
ATOM 547 C C . ARG A 1 72 ? -6.035 -1.053 4.863 1.00 90.56 72 ARG A C 1
ATOM 549 O O . ARG A 1 72 ? -4.999 -1.639 5.158 1.00 90.56 72 ARG A O 1
ATOM 556 N N . THR A 1 73 ? -6.287 -0.634 3.625 1.00 90.06 73 THR A N 1
ATOM 557 C CA . THR A 1 73 ? -5.467 -1.005 2.467 1.00 90.06 73 THR A CA 1
ATOM 558 C C . THR A 1 73 ? -5.353 0.149 1.488 1.00 90.06 73 THR A C 1
ATOM 560 O O . THR A 1 73 ? -6.351 0.799 1.162 1.00 90.06 73 THR A O 1
ATOM 563 N N . VAL A 1 74 ? -4.152 0.361 0.952 1.00 90.75 74 VAL A N 1
ATOM 564 C CA . VAL A 1 74 ? -3.902 1.358 -0.092 1.00 90.75 74 VAL A CA 1
ATOM 565 C C . VAL A 1 74 ? -3.196 0.712 -1.274 1.00 90.75 74 VAL A C 1
ATOM 567 O O . VAL A 1 74 ? -2.007 0.422 -1.214 1.00 90.75 74 VAL A O 1
ATOM 570 N N . ILE A 1 75 ? -3.923 0.540 -2.378 1.00 87.19 75 ILE A N 1
ATOM 571 C CA . ILE A 1 75 ? -3.357 0.133 -3.670 1.00 87.19 75 ILE A CA 1
ATOM 572 C C . ILE A 1 75 ? -3.318 1.368 -4.564 1.00 87.19 75 ILE A C 1
ATOM 574 O O . ILE A 1 75 ? -4.360 1.962 -4.863 1.00 87.19 75 ILE A O 1
ATOM 578 N N . MET A 1 76 ? -2.118 1.799 -4.946 1.00 84.69 76 MET A N 1
ATOM 579 C CA . MET A 1 76 ? -1.932 3.120 -5.559 1.00 84.69 76 MET A CA 1
ATOM 580 C C . MET A 1 76 ? -2.001 3.130 -7.087 1.00 84.69 76 MET A C 1
ATOM 582 O O . MET A 1 76 ? -2.199 4.199 -7.668 1.00 84.69 76 MET A O 1
ATOM 586 N N . THR A 1 77 ? -1.868 1.971 -7.733 1.00 81.56 77 THR A N 1
ATOM 587 C CA . THR A 1 77 ? -1.933 1.836 -9.192 1.00 81.56 77 THR A CA 1
ATOM 588 C C . THR A 1 77 ? -3.321 1.394 -9.641 1.00 81.56 77 THR A C 1
ATOM 590 O O . THR A 1 77 ? -3.976 0.573 -8.998 1.00 81.56 77 THR A O 1
ATOM 593 N N . THR A 1 78 ? -3.784 1.937 -10.766 1.00 74.75 78 THR A N 1
ATOM 594 C CA . THR A 1 78 ? -5.039 1.523 -11.414 1.00 74.75 78 THR A CA 1
ATOM 595 C C . THR A 1 78 ? -4.981 0.059 -11.836 1.00 74.75 78 THR A C 1
ATOM 597 O O . THR A 1 78 ? -5.910 -0.691 -11.545 1.00 74.75 78 THR A O 1
ATOM 600 N N . GLN A 1 79 ? -3.854 -0.371 -12.411 1.00 75.50 79 GLN A N 1
ATOM 601 C CA . GLN A 1 79 ? -3.596 -1.774 -12.731 1.00 75.50 79 GLN A CA 1
ATOM 602 C C . GLN A 1 79 ? -3.633 -2.658 -11.481 1.00 75.50 79 GLN A C 1
ATOM 604 O O . GLN A 1 79 ? -4.307 -3.675 -11.494 1.00 75.50 79 GLN A O 1
ATOM 609 N N . GLY A 1 80 ? -2.995 -2.258 -10.375 1.00 76.62 80 GLY A N 1
ATOM 610 C CA . GLY A 1 80 ? -3.016 -3.042 -9.137 1.00 76.62 80 GLY A CA 1
ATOM 611 C C . GLY A 1 80 ? -4.425 -3.198 -8.563 1.00 76.62 80 GLY A C 1
ATOM 612 O O . GLY A 1 80 ? -4.797 -4.286 -8.132 1.00 76.62 80 GLY A O 1
ATOM 613 N N . LYS A 1 81 ? -5.244 -2.138 -8.607 1.00 80.00 81 LYS A N 1
ATOM 614 C CA . LYS A 1 81 ? -6.659 -2.214 -8.204 1.00 80.00 81 LYS A CA 1
ATOM 615 C C . LYS A 1 81 ? -7.440 -3.189 -9.082 1.00 80.00 81 LYS A C 1
ATOM 617 O O . LYS A 1 81 ? -8.202 -3.993 -8.551 1.00 80.00 81 LYS A O 1
ATOM 622 N N . LEU A 1 82 ? -7.231 -3.130 -10.398 1.00 78.38 82 LEU A N 1
ATOM 623 C CA . LEU A 1 82 ? -7.863 -4.042 -11.345 1.00 78.38 82 LEU A CA 1
ATOM 624 C C . LEU A 1 82 ? -7.414 -5.485 -11.101 1.00 78.38 82 LEU A C 1
ATOM 626 O O . LEU A 1 82 ? -8.264 -6.355 -10.986 1.00 78.38 82 LEU A O 1
ATOM 630 N N . THR A 1 83 ? -6.118 -5.743 -10.929 1.00 78.12 83 THR A N 1
ATOM 631 C CA . THR A 1 83 ? -5.587 -7.084 -10.651 1.00 78.12 83 THR A CA 1
ATOM 632 C C . THR A 1 83 ? -6.166 -7.666 -9.366 1.00 78.12 83 THR A C 1
ATOM 634 O O . THR A 1 83 ? -6.571 -8.821 -9.359 1.00 78.12 83 THR A O 1
ATOM 637 N N . VAL A 1 84 ? -6.267 -6.881 -8.288 1.00 80.44 84 VAL A N 1
ATOM 638 C CA . VAL A 1 84 ? -6.873 -7.336 -7.021 1.00 80.44 84 VAL A CA 1
ATOM 639 C C . VAL A 1 84 ? -8.356 -7.655 -7.200 1.00 80.44 84 VAL A C 1
ATOM 641 O O . VAL A 1 84 ? -8.840 -8.662 -6.686 1.00 80.44 84 VAL A O 1
ATOM 644 N N . TRP A 1 85 ? -9.071 -6.832 -7.966 1.00 84.19 85 TRP A N 1
ATOM 645 C CA . TRP A 1 85 ? -10.467 -7.089 -8.302 1.00 84.19 85 TRP A CA 1
ATOM 646 C C . TRP A 1 85 ? -10.618 -8.352 -9.158 1.00 84.19 85 TRP A C 1
ATOM 648 O O . TRP A 1 85 ? -11.429 -9.211 -8.839 1.00 84.19 85 TRP A O 1
ATOM 658 N N . MET A 1 86 ? -9.788 -8.530 -10.186 1.00 80.19 86 MET A N 1
ATOM 659 C CA . MET A 1 86 ? -9.819 -9.709 -11.051 1.00 80.19 86 MET A CA 1
ATOM 660 C C . MET A 1 86 ? -9.414 -10.981 -10.314 1.00 80.19 86 MET A C 1
ATOM 662 O O . MET A 1 86 ? -10.040 -12.011 -10.527 1.00 80.19 86 MET A O 1
ATOM 666 N N . ASN A 1 87 ? -8.432 -10.924 -9.414 1.00 82.38 87 ASN A N 1
ATOM 667 C CA . ASN A 1 87 ? -8.017 -12.081 -8.622 1.00 82.38 87 ASN A CA 1
ATOM 668 C C . ASN A 1 87 ? -9.151 -12.558 -7.694 1.00 82.38 87 ASN A C 1
ATOM 670 O O . ASN A 1 87 ? -9.301 -13.748 -7.442 1.00 82.38 87 ASN A O 1
ATOM 674 N N . LYS A 1 88 ? -10.026 -11.641 -7.256 1.00 84.38 88 LYS A N 1
ATOM 675 C CA . LYS A 1 88 ? -11.225 -11.989 -6.482 1.00 84.38 88 LYS A CA 1
ATOM 676 C C . LYS A 1 88 ? -12.243 -12.821 -7.276 1.00 84.38 88 LYS A C 1
ATOM 678 O O . LYS A 1 88 ? -12.940 -13.627 -6.671 1.00 84.38 88 LYS A O 1
ATOM 683 N N . PHE A 1 89 ? -12.354 -12.619 -8.591 1.00 84.00 89 PHE A N 1
ATOM 684 C CA . PHE A 1 89 ? -13.378 -13.270 -9.424 1.00 84.00 89 PHE A CA 1
ATOM 685 C C . PHE A 1 89 ? -12.832 -14.386 -10.329 1.00 84.00 89 PHE A C 1
ATOM 687 O O . PHE A 1 89 ? -13.547 -15.338 -10.618 1.00 84.00 89 PHE A O 1
ATOM 694 N N . PHE A 1 90 ? -11.573 -14.294 -10.763 1.00 87.50 90 PHE A N 1
ATOM 695 C CA . PHE A 1 90 ? -10.954 -15.191 -11.744 1.00 87.50 90 PHE A CA 1
ATOM 696 C C . PHE A 1 90 ? -9.468 -15.456 -11.425 1.00 87.50 90 PHE A C 1
ATOM 698 O O . PHE A 1 90 ? -8.601 -15.148 -12.252 1.00 87.50 90 PHE A O 1
ATOM 705 N N . PRO A 1 91 ? -9.141 -16.039 -10.256 1.00 84.19 91 PRO A N 1
ATOM 706 C CA . PRO A 1 91 ? -7.756 -16.207 -9.804 1.00 84.19 91 PRO A CA 1
ATOM 707 C C . PRO A 1 91 ? -6.889 -16.969 -10.819 1.00 84.19 91 PRO A C 1
ATOM 709 O O . PRO A 1 91 ? -5.870 -16.457 -11.275 1.00 84.19 91 PRO A O 1
ATOM 712 N N . GLY A 1 9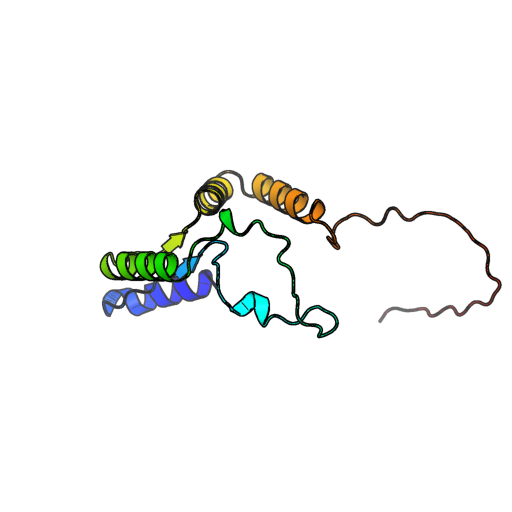2 ? -7.363 -18.119 -11.315 1.00 84.75 92 GLY A N 1
ATOM 713 C CA . GLY A 1 92 ? -6.600 -18.932 -12.272 1.00 84.75 92 GLY A CA 1
ATOM 714 C C . GLY A 1 92 ? -6.351 -18.263 -13.634 1.00 84.75 92 GLY A C 1
ATOM 715 O O . GLY A 1 92 ? -5.377 -18.585 -14.316 1.00 84.75 92 GLY A O 1
ATOM 716 N N . TRP A 1 93 ? -7.195 -17.308 -14.049 1.00 85.06 93 TRP A N 1
ATOM 717 C CA . TRP A 1 93 ? -6.930 -16.522 -15.259 1.00 85.06 93 TRP A CA 1
ATOM 718 C C . TRP A 1 93 ? -5.843 -15.476 -15.006 1.00 85.06 93 TRP A C 1
ATOM 720 O O . TRP A 1 93 ? -4.943 -15.329 -15.835 1.00 85.06 93 TRP A O 1
ATOM 730 N N . VAL A 1 94 ? -5.905 -14.782 -13.863 1.00 83.00 94 VAL A N 1
ATOM 731 C CA . VAL A 1 94 ? -4.905 -13.779 -13.468 1.00 83.00 94 VAL A CA 1
ATOM 732 C C . VAL A 1 94 ? -3.529 -14.424 -13.359 1.00 83.00 94 VAL A C 1
ATOM 734 O O . VAL A 1 94 ? -2.585 -13.904 -13.952 1.00 83.00 94 VAL A O 1
ATOM 737 N N . ASP A 1 95 ? -3.429 -15.595 -12.731 1.00 81.88 95 ASP A N 1
ATOM 738 C CA . ASP A 1 95 ? -2.174 -16.345 -12.608 1.00 81.88 95 ASP A CA 1
ATOM 739 C C . ASP A 1 95 ? -1.541 -16.622 -13.979 1.00 81.88 95 ASP A C 1
ATOM 741 O O . ASP A 1 95 ? -0.343 -16.418 -14.193 1.00 81.88 95 ASP A O 1
ATOM 745 N N . ARG A 1 96 ? -2.364 -17.001 -14.964 1.00 83.25 96 ARG A N 1
ATOM 746 C CA . ARG A 1 96 ? -1.899 -17.258 -16.330 1.00 83.25 96 ARG A CA 1
ATOM 747 C C . ARG A 1 96 ? -1.431 -15.992 -17.047 1.00 83.25 96 ARG A C 1
ATOM 749 O O . ARG A 1 96 ? -0.500 -16.068 -17.849 1.00 83.25 96 ARG A O 1
ATOM 756 N N . GLN A 1 97 ? -2.062 -14.844 -16.803 1.00 83.44 97 GLN A N 1
ATOM 757 C CA . GLN A 1 97 ? -1.626 -13.570 -17.387 1.00 83.44 97 GLN A CA 1
ATOM 758 C C . GLN A 1 97 ? -0.349 -13.052 -16.736 1.00 83.44 97 GLN A C 1
ATOM 760 O O . GLN A 1 97 ? 0.535 -12.583 -17.446 1.00 83.44 97 GLN A O 1
ATOM 765 N N . VAL A 1 98 ? -0.220 -13.187 -15.416 1.00 80.56 98 VAL A N 1
ATOM 766 C CA . VAL A 1 98 ? 1.003 -12.839 -14.685 1.00 80.56 98 VAL A CA 1
ATOM 767 C C . VAL A 1 98 ? 2.173 -13.685 -15.189 1.00 80.56 98 VAL A C 1
ATOM 769 O O . VAL A 1 98 ? 3.212 -13.129 -15.537 1.00 80.56 98 VAL A O 1
ATOM 772 N N . TY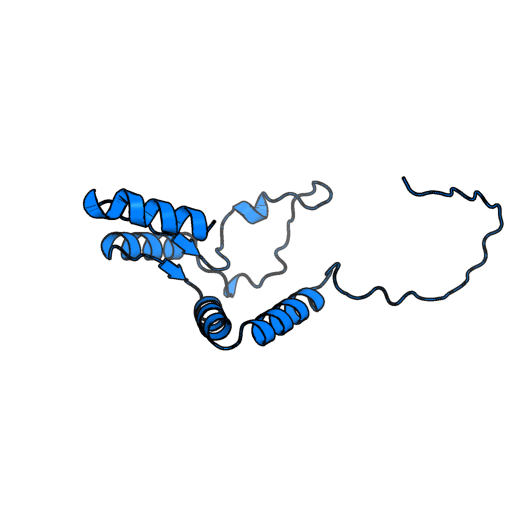R A 1 99 ? 1.984 -15.000 -15.348 1.00 81.69 99 TYR A N 1
ATOM 773 C CA . TYR A 1 99 ? 2.998 -15.880 -15.937 1.00 81.69 99 TYR A CA 1
ATOM 774 C C . TYR A 1 99 ? 3.421 -15.426 -17.342 1.00 81.69 99 TYR A C 1
ATOM 776 O O . TYR A 1 99 ? 4.610 -15.333 -17.634 1.00 81.69 99 TYR A O 1
ATOM 784 N N . LYS A 1 100 ? 2.457 -15.100 -18.214 1.00 81.50 100 LYS A N 1
ATOM 785 C CA . LYS A 1 100 ? 2.748 -14.594 -19.566 1.00 81.50 100 LYS A CA 1
ATOM 786 C C . LYS A 1 100 ? 3.481 -13.257 -19.545 1.00 81.50 100 LYS A C 1
ATOM 788 O O . LYS A 1 100 ? 4.349 -13.044 -20.380 1.00 81.50 100 LYS A O 1
ATOM 793 N N . HIS A 1 101 ? 3.114 -12.362 -18.631 1.00 77.56 101 HIS A N 1
ATOM 794 C CA . HIS A 1 101 ? 3.747 -11.057 -18.501 1.00 77.56 101 HIS A CA 1
ATOM 795 C C . HIS A 1 101 ? 5.230 -11.215 -18.167 1.00 77.56 101 HIS A C 1
ATOM 797 O O . HIS A 1 101 ? 6.066 -10.738 -18.926 1.00 77.56 101 HIS A O 1
ATOM 803 N N . PHE A 1 102 ? 5.546 -11.997 -17.131 1.00 74.25 102 PHE A N 1
ATOM 804 C CA . PHE A 1 102 ? 6.931 -12.265 -16.749 1.00 74.25 102 PHE A CA 1
ATOM 805 C C . PHE A 1 102 ? 7.693 -13.086 -17.787 1.00 74.25 102 PHE A C 1
ATOM 807 O O . PHE A 1 102 ? 8.874 -12.847 -17.978 1.00 74.25 102 PHE A O 1
ATOM 814 N N . ALA A 1 103 ? 7.062 -14.025 -18.496 1.00 74.81 103 ALA A N 1
ATOM 815 C CA . ALA A 1 103 ? 7.724 -14.783 -19.565 1.00 74.81 103 ALA A CA 1
ATOM 816 C C . ALA A 1 103 ? 8.135 -13.915 -20.774 1.00 74.81 103 ALA A C 1
ATOM 818 O O . ALA A 1 103 ? 8.992 -14.329 -21.555 1.00 74.81 103 ALA A O 1
ATOM 819 N N . ASN A 1 104 ? 7.526 -12.735 -20.934 1.00 72.31 104 ASN A N 1
ATOM 820 C CA . ASN A 1 104 ? 7.769 -11.819 -22.049 1.00 72.31 104 ASN A CA 1
ATOM 821 C C . ASN A 1 104 ? 8.739 -10.671 -21.708 1.00 72.31 104 ASN A C 1
ATOM 823 O O . ASN A 1 104 ? 9.054 -9.880 -22.596 1.00 72.31 104 ASN A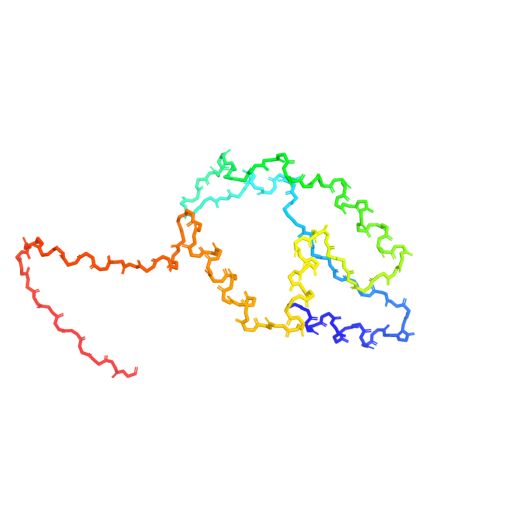 O 1
ATOM 827 N N . GLU A 1 105 ? 9.204 -10.556 -20.461 1.00 69.19 105 GLU A N 1
ATOM 828 C CA . GLU A 1 105 ? 10.235 -9.580 -20.086 1.00 69.19 105 GLU A CA 1
ATOM 829 C C . GLU A 1 105 ? 11.601 -9.972 -20.681 1.00 69.19 105 GLU A C 1
ATOM 831 O O . GLU A 1 105 ? 11.930 -11.158 -20.807 1.00 69.19 105 GLU A O 1
ATOM 836 N N . ALA A 1 106 ? 12.392 -8.971 -21.085 1.00 54.59 106 ALA A N 1
ATOM 837 C CA . ALA A 1 106 ? 13.773 -9.188 -21.512 1.00 54.59 106 ALA A CA 1
ATOM 838 C C . ALA A 1 106 ? 14.572 -9.738 -20.313 1.00 54.59 106 ALA A C 1
ATOM 840 O O . ALA A 1 106 ? 14.495 -9.168 -19.231 1.00 54.59 106 ALA A O 1
ATOM 841 N N . ASP A 1 107 ? 15.269 -10.864 -20.506 1.00 60.78 107 ASP A N 1
ATOM 842 C CA . ASP A 1 107 ? 15.946 -11.673 -19.469 1.00 60.78 107 ASP A CA 1
ATOM 843 C C . ASP A 1 107 ? 15.067 -12.463 -18.479 1.00 60.78 107 ASP A C 1
ATOM 845 O O . ASP A 1 107 ? 15.493 -12.828 -17.383 1.00 60.78 107 ASP A O 1
ATOM 849 N N . SER A 1 108 ? 13.852 -12.850 -18.877 1.00 56.44 108 SER A N 1
ATOM 850 C CA . SER A 1 108 ? 13.051 -13.765 -18.058 1.00 56.44 108 SER A CA 1
ATOM 851 C C . SER A 1 108 ? 13.627 -15.194 -17.990 1.00 56.44 108 SER A C 1
ATOM 853 O O . SER A 1 108 ? 13.690 -15.871 -19.025 1.00 56.44 108 SER A O 1
ATOM 855 N N . PRO A 1 109 ? 13.902 -15.748 -16.789 1.00 63.53 109 PRO A N 1
ATOM 856 C CA . PRO A 1 109 ? 14.290 -17.154 -16.616 1.00 63.53 109 PRO A CA 1
ATOM 857 C C . PRO A 1 109 ? 13.144 -18.134 -16.930 1.00 63.53 109 PRO A C 1
ATOM 859 O O . PRO A 1 109 ? 13.331 -19.349 -16.912 1.00 63.53 109 PRO A O 1
ATOM 862 N N . LEU A 1 110 ? 11.939 -17.618 -17.204 1.00 66.25 110 LEU A N 1
ATOM 863 C CA . LEU A 1 110 ? 10.746 -18.398 -17.531 1.00 66.25 110 LEU A CA 1
ATOM 864 C C . LEU A 1 110 ? 10.557 -18.597 -19.039 1.00 66.25 110 LEU A C 1
ATOM 866 O O . LEU A 1 110 ? 9.691 -19.380 -19.447 1.00 66.25 110 LEU A O 1
ATOM 870 N N . LYS A 1 111 ? 11.346 -17.910 -19.878 1.00 55.59 111 LYS A N 1
ATOM 871 C CA . LYS A 1 111 ? 11.361 -18.164 -21.317 1.00 55.59 111 LYS A CA 1
ATOM 872 C C . LYS A 1 111 ? 11.918 -19.569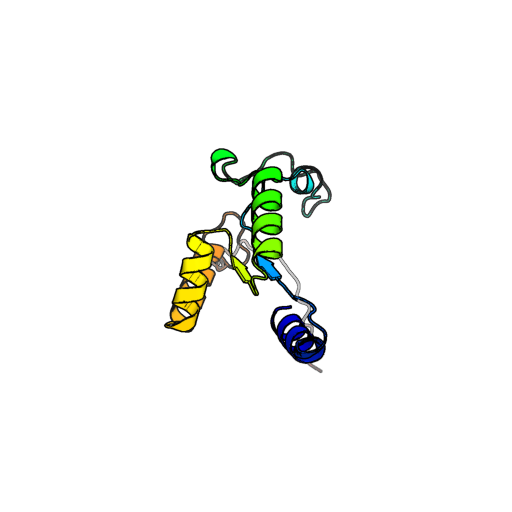 -21.505 1.00 55.59 111 LYS A C 1
ATOM 874 O O . LYS A 1 111 ? 13.093 -19.805 -21.246 1.00 55.59 111 LYS A O 1
ATOM 879 N N . LYS A 1 112 ? 11.054 -20.519 -21.890 1.00 51.56 112 LYS A N 1
ATOM 880 C CA . LYS A 1 112 ? 11.452 -21.910 -22.142 1.00 51.56 112 LYS A CA 1
ATOM 881 C C . LYS A 1 112 ? 12.744 -21.900 -22.949 1.00 51.56 112 LYS A C 1
ATOM 883 O O . LYS A 1 112 ? 12.762 -21.346 -24.052 1.00 51.56 112 LYS A O 1
ATOM 888 N N . SER A 1 113 ? 13.789 -22.518 -22.405 1.00 44.12 113 SER A N 1
ATOM 889 C CA . SER A 1 113 ? 14.920 -22.947 -23.204 1.00 44.12 113 SER A CA 1
ATOM 890 C C . SER A 1 113 ? 14.332 -23.788 -24.330 1.00 44.12 113 SER A C 1
ATOM 892 O O . SER A 1 113 ? 13.837 -24.899 -24.137 1.00 44.12 113 SER A O 1
ATOM 894 N N . THR A 1 114 ? 14.307 -23.215 -25.529 1.00 38.56 114 THR A N 1
ATOM 895 C CA . THR A 1 114 ? 14.367 -24.055 -26.711 1.00 38.56 114 THR A CA 1
ATOM 896 C C . THR A 1 114 ? 15.716 -24.720 -26.557 1.00 38.56 114 THR A C 1
ATOM 898 O O . THR A 1 114 ? 16.746 -24.062 -26.672 1.00 38.56 114 THR A O 1
ATOM 901 N N . ILE A 1 115 ? 15.697 -25.977 -26.120 1.00 42.53 115 ILE A N 1
ATOM 902 C CA . ILE A 1 115 ? 16.841 -26.863 -26.228 1.00 42.53 115 ILE A CA 1
ATOM 903 C C . ILE A 1 115 ? 17.150 -26.848 -27.720 1.00 42.53 115 ILE A C 1
ATOM 905 O O . ILE A 1 115 ? 16.475 -27.500 -28.512 1.00 42.53 115 ILE A O 1
ATOM 909 N N . THR A 1 116 ? 18.091 -25.997 -28.118 1.00 35.88 116 THR A N 1
ATOM 910 C CA . THR A 1 116 ? 18.716 -26.091 -29.420 1.00 35.88 116 THR A CA 1
ATOM 911 C C . THR A 1 116 ? 19.505 -27.383 -29.350 1.00 35.88 116 THR A C 1
ATOM 913 O O . THR A 1 116 ? 20.615 -27.421 -28.826 1.00 35.88 116 THR A O 1
ATOM 916 N N . THR A 1 117 ? 18.890 -28.466 -29.813 1.00 39.69 117 THR A N 1
ATOM 917 C CA . THR A 1 117 ? 19.612 -29.637 -30.285 1.00 39.69 117 THR A CA 1
ATOM 918 C C . THR A 1 117 ? 20.470 -29.157 -31.451 1.00 39.69 117 THR A C 1
ATOM 920 O O . THR A 1 117 ? 20.025 -29.131 -32.590 1.00 39.69 117 THR A O 1
ATOM 923 N N . ASN A 1 118 ? 21.668 -28.673 -31.146 1.00 33.44 118 ASN A N 1
ATOM 924 C CA . ASN A 1 118 ? 22.763 -28.595 -32.093 1.00 33.44 118 ASN A CA 1
ATOM 925 C C . ASN A 1 118 ? 23.943 -29.281 -31.426 1.00 33.44 118 ASN A C 1
ATOM 927 O O . ASN A 1 118 ? 24.711 -28.671 -30.681 1.00 33.44 118 ASN A O 1
ATOM 931 N N . ASP A 1 119 ? 24.027 -30.579 -31.699 1.00 33.69 119 ASP A N 1
ATOM 932 C CA . ASP A 1 119 ? 25.236 -31.369 -31.568 1.00 33.69 119 ASP A CA 1
ATOM 933 C C . ASP A 1 119 ? 26.357 -30.680 -32.362 1.00 33.69 119 ASP A C 1
ATOM 935 O O . ASP A 1 119 ? 26.486 -30.823 -33.576 1.00 33.69 119 ASP A O 1
ATOM 939 N N . GLN A 1 120 ? 27.176 -29.897 -31.664 1.00 34.47 120 GLN A N 1
ATOM 940 C CA . GLN A 1 120 ? 28.571 -29.690 -32.025 1.00 34.47 120 GLN A CA 1
ATOM 941 C C . GLN A 1 120 ? 29.393 -30.543 -31.067 1.00 34.47 120 GLN A C 1
ATOM 943 O O . GLN A 1 120 ? 29.646 -30.214 -29.911 1.00 34.47 120 GLN A O 1
ATOM 948 N N . GLN A 1 121 ? 29.726 -31.702 -31.611 1.00 43.34 121 GLN A N 1
ATOM 949 C CA . GLN A 1 121 ? 30.666 -32.704 -31.161 1.00 43.34 121 GLN A CA 1
ATOM 950 C C . GLN A 1 121 ? 31.949 -32.090 -30.578 1.00 43.34 121 GLN A C 1
ATOM 952 O O . GLN A 1 121 ? 32.776 -31.549 -31.305 1.00 43.34 121 GLN A O 1
ATOM 957 N N . THR A 1 122 ? 32.160 -32.253 -29.271 1.00 33.03 122 THR A N 1
ATOM 958 C CA . THR A 1 122 ? 33.505 -32.321 -28.693 1.00 33.03 122 THR A CA 1
ATOM 959 C C . THR A 1 122 ? 33.630 -33.568 -27.826 1.00 33.03 122 THR A C 1
ATOM 961 O O . THR A 1 122 ? 32.675 -34.101 -27.266 1.00 33.03 122 THR A O 1
ATOM 964 N N . ASN A 1 123 ? 34.829 -34.118 -27.870 1.00 30.12 123 ASN A N 1
ATOM 965 C CA . ASN A 1 123 ? 35.144 -35.524 -27.734 1.00 30.12 123 ASN A CA 1
ATOM 966 C C . ASN A 1 123 ? 35.496 -35.862 -26.267 1.00 30.12 123 ASN A C 1
ATOM 968 O O . ASN A 1 123 ? 36.534 -35.411 -25.801 1.00 30.12 123 ASN A O 1
ATOM 972 N N . THR A 1 124 ? 34.691 -36.717 -25.608 1.00 33.03 124 THR A N 1
ATOM 973 C CA . THR A 1 124 ? 35.021 -37.662 -24.489 1.00 33.03 124 THR A CA 1
ATOM 974 C C . THR A 1 124 ? 35.577 -37.153 -23.131 1.00 33.03 124 THR A C 1
ATOM 976 O O . THR A 1 124 ? 36.191 -36.095 -23.090 1.00 33.03 124 THR A O 1
ATOM 979 N N . PRO A 1 125 ? 35.516 -37.937 -22.016 1.00 37.25 125 PRO A N 1
ATOM 980 C CA . PRO A 1 125 ? 34.724 -39.141 -21.724 1.00 37.25 125 PRO A CA 1
ATOM 981 C C . PRO A 1 125 ? 33.840 -39.055 -20.450 1.00 37.25 125 PRO A C 1
ATOM 983 O O . PRO A 1 125 ? 34.140 -38.399 -19.457 1.00 37.25 125 PRO A O 1
ATOM 986 N N . SER A 1 126 ? 32.757 -39.826 -20.514 1.00 41.25 126 SER A N 1
ATOM 987 C CA . SER A 1 126 ? 31.908 -40.388 -19.455 1.00 41.25 126 SER A CA 1
ATOM 988 C C . SER A 1 126 ? 32.428 -40.394 -18.007 1.00 41.25 126 SER A C 1
ATOM 990 O O . SER A 1 126 ? 33.328 -41.166 -17.682 1.00 41.25 126 SER A O 1
ATOM 992 N N . TYR A 1 127 ? 31.696 -39.720 -17.111 1.00 37.34 127 TYR A N 1
ATOM 993 C CA . TYR A 1 127 ? 31.500 -40.190 -15.736 1.00 37.34 127 TYR A CA 1
ATOM 994 C C . TYR A 1 127 ? 30.020 -40.163 -15.358 1.00 37.34 127 TYR A C 1
ATOM 996 O O . TYR A 1 127 ? 29.385 -39.127 -15.177 1.00 37.34 127 TYR A O 1
ATOM 1004 N N . ILE A 1 128 ? 29.493 -41.377 -15.271 1.00 42.75 128 ILE A N 1
ATOM 1005 C CA . ILE A 1 128 ? 28.247 -41.765 -14.629 1.00 42.75 128 ILE A CA 1
ATOM 1006 C C . ILE A 1 128 ? 28.370 -41.418 -13.140 1.00 42.75 128 ILE A C 1
ATOM 1008 O O . ILE A 1 128 ? 29.227 -41.979 -12.462 1.00 42.75 128 ILE A O 1
ATOM 1012 N N . PHE A 1 129 ? 27.497 -40.559 -12.609 1.00 41.19 129 PHE A N 1
ATOM 1013 C CA . PHE A 1 129 ? 27.238 -40.537 -11.170 1.00 41.19 129 PHE A CA 1
ATOM 1014 C C . PHE A 1 129 ? 25.757 -40.796 -10.914 1.00 41.19 129 PHE A C 1
ATOM 1016 O O . PHE A 1 129 ? 24.875 -40.019 -11.276 1.00 41.19 129 PHE A O 1
ATOM 1023 N N . SER A 1 130 ? 25.516 -41.982 -10.364 1.00 38.75 130 SER A N 1
ATOM 1024 C CA . SER A 1 130 ? 24.213 -42.540 -10.042 1.00 38.75 130 SER A CA 1
ATOM 1025 C C . SER A 1 130 ? 23.794 -42.181 -8.617 1.00 38.75 130 SER A C 1
ATOM 1027 O O . SER A 1 130 ? 24.660 -42.036 -7.760 1.00 38.75 130 SER A O 1
ATOM 1029 N N . ARG A 1 131 ? 22.471 -42.245 -8.385 1.00 40.53 131 ARG A N 1
ATOM 1030 C CA . ARG A 1 131 ? 21.755 -42.345 -7.090 1.00 40.53 131 ARG A CA 1
ATOM 1031 C C . ARG A 1 131 ? 21.724 -41.037 -6.285 1.00 40.53 131 ARG A C 1
ATOM 1033 O O . ARG A 1 131 ? 22.753 -40.450 -6.009 1.00 40.53 131 ARG A O 1
ATOM 1040 N N . ARG A 1 132 ? 20.561 -40.456 -5.966 1.00 39.12 132 ARG A N 1
ATOM 1041 C CA . ARG A 1 132 ? 19.383 -40.992 -5.247 1.00 39.12 132 ARG A CA 1
ATOM 1042 C C . ARG A 1 132 ? 19.772 -41.604 -3.897 1.00 39.12 132 ARG A C 1
ATOM 1044 O O . ARG A 1 132 ? 19.971 -42.814 -3.822 1.00 39.12 132 ARG A O 1
ATOM 1051 N N . VAL A 1 133 ? 19.792 -40.761 -2.867 1.00 51.66 133 VAL A N 1
ATOM 1052 C CA . VAL A 1 133 ? 19.193 -41.028 -1.550 1.00 51.66 133 VAL A CA 1
ATOM 1053 C C . VAL A 1 133 ? 18.473 -39.753 -1.136 1.00 51.66 133 VAL A C 1
ATOM 1055 O O . VAL A 1 133 ? 19.089 -38.680 -1.321 1.00 51.66 133 VAL A O 1
#